Protein AF-A0A7S3GR43-F1 (afdb_monomer)

Organism: NCBI:txid89044

Foldseek 3Di:
DDDDDDPDDDPPPPPPDPPPQLVLLLLLLLLLLVLLLVQLVPDPPPDALLVSSQCCLCCVLPRRLDLVSQVLSQCLDVVRHDSNVSSVSSNVQRDNHCPDPLNVLLSVCRNVSHDSLSSSCSRDVVVPSDVHDDDPVNRSVNDDPPPD

Radius of gyration: 20.55 Å; Cα contacts (8 Å, |Δi|>4): 147; chains: 1; bounding box: 46×48×81 Å

Solvent-accessible surface area (backbone atoms only — not comparable to full-atom values): 8800 Å² total; per-residue (Å²): 136,86,86,82,88,79,84,79,74,77,83,72,83,75,74,76,82,67,56,70,63,44,53,52,48,24,55,46,38,50,48,48,27,45,49,55,51,48,52,67,69,69,61,79,85,82,66,54,61,58,57,53,52,40,50,44,33,67,37,27,62,78,73,55,31,26,53,75,64,28,35,65,50,17,72,47,36,86,76,66,50,58,24,69,61,40,19,57,49,38,55,75,67,50,52,82,44,60,85,38,78,85,23,42,62,54,48,50,38,54,52,70,65,53,57,50,68,61,46,24,37,57,68,17,38,77,63,68,41,22,96,68,81,75,54,79,87,70,32,49,83,68,57,73,80,79,86,123

pLDDT: mean 82.35, std 17.32, range [34.88, 95.81]

Sequence (148 aa):
MAVAALVCLQPGAVAKEKKPKKEYLCATCQSVAHLLVKLRKSDKSGNTTSEIVKDLISSKETKLCNEDEMKFYADRLEPKLDAAKMVIKCKDIVPDNPNYKSASDILNAMVAKKPRSEVAKILCVDSGRCDRLWTKEEEPWQKKIELR

Structure (mmCIF, N/CA/C/O backbone):
data_AF-A0A7S3GR43-F1
#
_entry.id   AF-A0A7S3GR43-F1
#
loop_
_atom_site.group_PDB
_atom_site.id
_atom_site.type_symbol
_atom_site.label_atom_id
_atom_site.label_alt_id
_atom_site.label_comp_id
_atom_site.label_asym_id
_atom_site.label_entity_id
_atom_site.label_seq_id
_atom_site.pdbx_PDB_ins_code
_atom_site.Cartn_x
_atom_site.Cartn_y
_atom_site.Cartn_z
_atom_site.occupancy
_atom_site.B_iso_or_equiv
_atom_site.auth_seq_id
_atom_site.auth_comp_id
_atom_site.auth_asym_id
_atom_site.auth_atom_id
_atom_site.pdbx_PDB_model_num
ATOM 1 N N . MET A 1 1 ? 7.404 -34.572 -62.367 1.00 34.88 1 MET A N 1
ATOM 2 C CA . MET A 1 1 ? 8.361 -34.356 -61.263 1.00 34.88 1 MET A CA 1
ATOM 3 C C . MET A 1 1 ? 8.144 -32.964 -60.692 1.00 34.88 1 MET A C 1
ATOM 5 O O . MET A 1 1 ? 7.960 -32.044 -61.469 1.00 34.88 1 MET A O 1
ATOM 9 N N . ALA A 1 2 ? 8.158 -32.894 -59.358 1.00 36.88 2 ALA A N 1
ATOM 10 C CA . ALA A 1 2 ? 8.312 -31.735 -58.471 1.00 36.88 2 ALA A CA 1
ATOM 11 C C . ALA A 1 2 ? 7.261 -30.599 -58.481 1.00 36.88 2 ALA A C 1
ATOM 13 O O . ALA A 1 2 ? 7.229 -29.718 -59.331 1.00 36.88 2 ALA A O 1
ATOM 14 N N . VAL A 1 3 ? 6.465 -30.649 -57.410 1.00 43.03 3 VAL A N 1
ATOM 15 C CA . VAL A 1 3 ? 5.616 -29.635 -56.770 1.00 43.03 3 VAL A CA 1
ATOM 16 C C . VAL A 1 3 ? 6.463 -28.492 -56.194 1.00 43.03 3 VAL A C 1
ATOM 18 O O . VAL A 1 3 ? 7.519 -28.767 -55.631 1.00 43.03 3 VAL A O 1
ATOM 21 N N . ALA A 1 4 ? 5.950 -27.257 -56.196 1.00 42.84 4 ALA A N 1
ATOM 22 C CA . ALA A 1 4 ? 6.220 -26.295 -55.119 1.00 42.84 4 ALA A CA 1
ATOM 23 C C . ALA A 1 4 ? 5.134 -25.207 -55.071 1.00 42.84 4 ALA A C 1
ATOM 25 O O . ALA A 1 4 ? 5.235 -24.158 -55.703 1.00 42.84 4 ALA A O 1
ATOM 26 N N . ALA A 1 5 ? 4.082 -25.474 -54.296 1.00 46.56 5 ALA A N 1
ATOM 27 C CA . ALA A 1 5 ? 3.230 -24.434 -53.740 1.00 46.56 5 ALA A CA 1
ATOM 28 C C . ALA A 1 5 ? 4.020 -23.714 -52.638 1.00 46.56 5 ALA A C 1
ATOM 30 O O . ALA A 1 5 ? 4.420 -24.353 -51.665 1.00 46.56 5 ALA A O 1
ATOM 31 N N . LEU A 1 6 ? 4.234 -22.404 -52.769 1.00 41.25 6 LEU A N 1
ATOM 32 C CA . LEU A 1 6 ? 4.717 -21.579 -51.664 1.00 41.25 6 LEU A CA 1
ATOM 33 C C . LEU A 1 6 ? 3.573 -20.686 -51.182 1.00 41.25 6 LEU A C 1
ATOM 35 O O . LEU A 1 6 ? 3.343 -19.579 -51.662 1.00 41.25 6 LEU A O 1
ATOM 39 N N . VAL A 1 7 ? 2.829 -21.236 -50.226 1.00 48.28 7 VAL A N 1
ATOM 40 C CA . VAL A 1 7 ? 1.974 -20.491 -49.307 1.00 48.28 7 VAL A CA 1
ATOM 41 C C . VAL A 1 7 ? 2.905 -19.648 -48.436 1.00 48.28 7 VAL A C 1
ATOM 43 O O . VAL A 1 7 ? 3.497 -20.160 -47.490 1.00 48.28 7 VAL A O 1
ATOM 46 N N . CYS A 1 8 ? 3.065 -18.363 -48.746 1.00 42.03 8 CYS A N 1
ATOM 47 C CA . CYS A 1 8 ? 3.660 -17.423 -47.801 1.00 42.03 8 CYS A CA 1
ATOM 48 C C . CYS A 1 8 ? 2.543 -16.713 -47.045 1.00 42.03 8 CYS A C 1
ATOM 50 O O . CYS A 1 8 ? 1.882 -15.802 -47.542 1.00 42.03 8 CYS A O 1
ATOM 52 N N . LEU A 1 9 ? 2.347 -17.238 -45.836 1.00 41.00 9 LEU A N 1
ATOM 53 C CA . LEU A 1 9 ? 1.547 -16.718 -44.747 1.00 41.00 9 LEU A CA 1
ATOM 54 C C . LEU A 1 9 ? 1.628 -15.191 -44.640 1.00 41.00 9 LEU A C 1
ATOM 56 O O . LEU A 1 9 ? 2.704 -14.594 -44.655 1.00 41.00 9 LEU A O 1
ATOM 60 N N . GLN A 1 10 ? 0.460 -14.594 -44.424 1.00 43.62 10 GLN A N 1
ATOM 61 C CA . GLN A 1 10 ? 0.315 -13.256 -43.872 1.00 43.62 10 GLN A CA 1
ATOM 62 C C . GLN A 1 10 ? 1.181 -13.131 -42.604 1.00 43.62 10 GLN A C 1
ATOM 64 O O . GLN A 1 10 ? 1.089 -14.001 -41.730 1.00 43.62 10 GLN A O 1
ATOM 69 N N . PRO A 1 11 ? 1.984 -12.066 -42.441 1.00 41.34 11 PRO A N 1
ATOM 70 C CA . PRO A 1 11 ? 2.567 -11.761 -41.150 1.00 41.34 11 PRO A CA 1
ATOM 71 C C . PRO A 1 11 ? 1.416 -11.393 -40.216 1.00 41.34 11 PRO A C 1
ATOM 73 O O . PRO A 1 11 ? 0.833 -10.311 -40.308 1.00 41.34 11 PRO A O 1
ATOM 76 N N . GLY A 1 12 ? 1.063 -12.334 -39.341 1.00 42.28 12 GLY A N 1
ATOM 77 C CA . GLY A 1 12 ? 0.186 -12.080 -38.216 1.00 42.28 12 GLY A CA 1
ATOM 78 C C . GLY A 1 12 ? 0.690 -10.853 -37.469 1.00 42.28 12 GLY A C 1
ATOM 79 O O . GLY A 1 12 ? 1.882 -10.723 -37.182 1.00 42.28 12 GLY A O 1
ATOM 80 N N . ALA A 1 13 ? -0.228 -9.936 -37.182 1.00 41.62 13 ALA A N 1
ATOM 81 C CA . ALA A 1 13 ? 0.014 -8.828 -36.285 1.00 41.62 13 ALA A CA 1
ATOM 82 C C . ALA A 1 13 ? 0.497 -9.390 -34.940 1.00 41.62 13 ALA A C 1
ATOM 84 O O . ALA A 1 13 ? -0.297 -9.846 -34.119 1.00 41.62 13 ALA A O 1
ATOM 85 N N . VAL A 1 14 ? 1.812 -9.373 -34.718 1.00 44.50 14 VAL A N 1
ATOM 86 C CA . VAL A 1 14 ? 2.395 -9.591 -33.398 1.00 44.50 14 VAL A CA 1
ATOM 87 C C . VAL A 1 14 ? 1.901 -8.433 -32.545 1.00 44.50 14 VAL A C 1
ATOM 89 O O . VAL A 1 14 ? 2.351 -7.293 -32.684 1.00 44.50 14 VAL A O 1
ATOM 92 N N . ALA A 1 15 ? 0.898 -8.712 -31.716 1.00 44.06 15 ALA A N 1
ATOM 93 C CA . ALA A 1 15 ? 0.404 -7.793 -30.711 1.00 44.06 15 ALA A CA 1
ATOM 94 C C . ALA A 1 15 ? 1.597 -7.347 -29.855 1.00 44.06 15 ALA A C 1
ATOM 96 O O . ALA A 1 15 ? 2.118 -8.115 -29.049 1.00 44.06 15 ALA A O 1
ATOM 97 N N . LYS A 1 16 ? 2.058 -6.110 -30.078 1.00 43.97 16 LYS A N 1
ATOM 98 C CA . LYS A 1 16 ? 3.146 -5.484 -29.324 1.00 43.97 16 LYS A CA 1
ATOM 99 C C . LYS A 1 16 ? 2.875 -5.652 -27.830 1.00 43.97 16 LYS A C 1
ATOM 101 O O . LYS A 1 16 ? 1.827 -5.233 -27.333 1.00 43.97 16 LYS A O 1
ATOM 106 N N . GLU A 1 17 ? 3.819 -6.281 -27.138 1.00 46.31 17 GLU A N 1
ATOM 107 C CA . GLU A 1 17 ? 3.766 -6.571 -25.711 1.00 46.31 17 GLU A CA 1
ATOM 108 C C . GLU A 1 17 ? 3.432 -5.309 -24.897 1.00 46.31 17 GLU A C 1
ATOM 110 O O . GLU A 1 17 ? 4.254 -4.417 -24.705 1.00 46.31 17 GLU A O 1
ATOM 115 N N . LYS A 1 18 ? 2.207 -5.246 -24.362 1.00 49.66 18 LYS A N 1
ATOM 116 C CA . LYS A 1 18 ? 1.780 -4.244 -23.365 1.00 49.66 18 LYS A CA 1
ATOM 117 C C . LYS A 1 18 ? 2.308 -4.547 -21.946 1.00 49.66 18 LYS A C 1
ATOM 119 O O . LYS A 1 18 ? 1.920 -3.862 -20.998 1.00 49.66 18 LYS A O 1
ATOM 124 N N . LYS A 1 19 ? 3.176 -5.556 -21.786 1.00 51.94 19 LYS A N 1
ATOM 125 C CA . LYS A 1 19 ? 3.622 -6.116 -20.496 1.00 51.94 19 LYS A CA 1
ATOM 126 C C . LYS A 1 19 ? 4.207 -5.109 -19.489 1.00 51.94 19 LYS A C 1
ATOM 128 O O . LYS A 1 19 ? 3.730 -5.118 -18.354 1.00 51.94 19 LYS A O 1
ATOM 133 N N . PRO A 1 20 ? 5.111 -4.172 -19.848 1.00 61.16 20 PRO A N 1
ATOM 134 C CA . PRO A 1 20 ? 5.812 -3.383 -18.829 1.00 61.16 20 PRO A CA 1
ATOM 135 C C . PRO A 1 20 ? 4.887 -2.442 -18.042 1.00 61.16 20 PRO A C 1
ATOM 137 O O . PRO A 1 20 ? 5.093 -2.210 -16.854 1.00 61.16 20 PRO A O 1
ATOM 140 N N . LYS A 1 21 ? 3.817 -1.923 -18.665 1.00 69.50 21 LYS A N 1
ATOM 141 C CA . LYS A 1 21 ? 2.866 -1.031 -17.976 1.00 69.50 21 LYS A CA 1
ATOM 142 C C . LYS A 1 21 ? 1.987 -1.774 -16.969 1.00 69.50 21 LYS A C 1
ATOM 144 O O . LYS A 1 21 ? 1.655 -1.208 -15.929 1.00 69.50 21 LYS A O 1
ATOM 149 N N . LYS A 1 22 ? 1.599 -3.016 -17.277 1.00 77.00 22 LYS A N 1
ATOM 150 C CA . LYS A 1 22 ? 0.748 -3.826 -16.395 1.00 77.00 22 LYS A CA 1
ATOM 151 C C . LYS A 1 22 ? 1.543 -4.348 -15.199 1.00 77.00 22 LYS A C 1
ATOM 153 O O . LYS A 1 22 ? 1.056 -4.267 -14.078 1.00 77.00 22 LYS A O 1
ATOM 158 N N . GLU A 1 23 ? 2.786 -4.776 -15.416 1.00 82.12 23 GLU A N 1
ATOM 159 C CA . GLU A 1 23 ? 3.697 -5.183 -14.337 1.00 82.12 23 GLU A CA 1
ATOM 160 C C . GLU A 1 23 ? 4.009 -4.024 -13.386 1.00 82.12 23 GLU A C 1
ATOM 162 O O . GLU A 1 23 ? 3.883 -4.176 -12.173 1.00 82.12 23 GLU A O 1
ATOM 167 N N . TYR A 1 24 ? 4.298 -2.836 -13.927 1.00 87.50 24 TYR A N 1
ATOM 168 C CA . TYR A 1 24 ? 4.491 -1.617 -13.140 1.00 87.50 24 TYR A CA 1
ATOM 169 C C . TYR A 1 24 ? 3.278 -1.287 -12.256 1.00 87.50 24 TYR A C 1
ATOM 171 O O . TYR A 1 24 ? 3.404 -1.008 -11.058 1.00 87.50 24 TYR A O 1
ATOM 179 N N . LEU A 1 25 ? 2.081 -1.310 -12.853 1.00 91.44 25 LEU A N 1
ATOM 180 C CA . LEU A 1 25 ? 0.837 -1.018 -12.147 1.00 91.44 25 LEU A CA 1
ATOM 181 C C . LEU A 1 25 ? 0.573 -2.059 -11.057 1.00 91.44 25 LEU A C 1
ATOM 183 O O . LEU A 1 25 ? 0.182 -1.700 -9.947 1.00 91.44 25 LEU A O 1
ATOM 187 N N . CYS A 1 26 ? 0.837 -3.330 -11.356 1.00 93.44 26 CYS A N 1
ATOM 188 C CA . CYS A 1 26 ? 0.683 -4.412 -10.404 1.00 93.44 26 CYS A CA 1
ATOM 189 C C . CYS A 1 26 ? 1.648 -4.273 -9.218 1.00 93.44 26 CYS A C 1
ATOM 191 O O . CYS A 1 26 ? 1.219 -4.338 -8.065 1.00 93.44 26 CYS A O 1
ATOM 193 N N . ALA A 1 27 ? 2.928 -4.001 -9.483 1.00 93.81 27 ALA A N 1
ATOM 194 C CA . ALA A 1 27 ? 3.938 -3.807 -8.447 1.00 93.81 27 ALA A CA 1
ATOM 195 C C . ALA A 1 27 ? 3.605 -2.615 -7.537 1.00 93.81 27 ALA A C 1
ATOM 197 O O . ALA A 1 27 ? 3.697 -2.716 -6.309 1.00 93.81 27 ALA A O 1
ATOM 198 N N . THR A 1 28 ? 3.132 -1.510 -8.123 1.00 95.00 28 THR A N 1
ATOM 199 C CA . THR A 1 28 ? 2.672 -0.352 -7.347 1.00 95.00 28 THR A CA 1
ATOM 200 C C . THR A 1 28 ? 1.451 -0.714 -6.505 1.00 95.00 28 THR A C 1
ATOM 202 O O . THR A 1 28 ? 1.421 -0.432 -5.312 1.00 95.00 28 THR A O 1
ATOM 205 N N . CYS A 1 29 ? 0.469 -1.407 -7.082 1.00 95.25 29 CYS A N 1
ATOM 206 C CA . CYS A 1 29 ? -0.742 -1.797 -6.368 1.00 95.25 29 CYS A CA 1
ATOM 207 C C . CYS A 1 29 ? -0.467 -2.695 -5.160 1.00 95.25 29 CYS A C 1
ATOM 209 O O . CYS A 1 29 ? -0.964 -2.434 -4.063 1.00 95.25 29 CYS A O 1
ATOM 211 N N . GLN A 1 30 ? 0.357 -3.728 -5.331 1.00 95.81 30 GLN A N 1
ATOM 212 C CA . GLN A 1 30 ? 0.690 -4.636 -4.236 1.00 95.81 30 GLN A CA 1
ATOM 213 C C . GLN A 1 30 ? 1.502 -3.940 -3.134 1.00 95.81 30 GLN A C 1
ATOM 215 O O . GLN A 1 30 ? 1.306 -4.228 -1.950 1.00 95.81 30 GLN A O 1
ATOM 220 N N . SER A 1 31 ? 2.347 -2.973 -3.507 1.00 95.56 31 SER A N 1
ATOM 221 C CA . SER A 1 31 ? 3.056 -2.094 -2.567 1.00 95.56 31 SER A CA 1
ATOM 222 C C . SER A 1 31 ? 2.096 -1.212 -1.766 1.00 95.56 31 SER A C 1
ATOM 224 O O . SER A 1 31 ? 2.188 -1.152 -0.541 1.00 95.56 31 SER A O 1
ATOM 226 N N . VAL A 1 32 ? 1.106 -0.604 -2.426 1.00 95.31 32 VAL A N 1
ATOM 227 C CA . VAL A 1 32 ? 0.063 0.203 -1.771 1.00 95.31 32 VAL A CA 1
ATOM 228 C C . VAL A 1 32 ? -0.780 -0.644 -0.816 1.00 95.31 32 VAL A C 1
ATOM 230 O O . VAL A 1 32 ? -1.043 -0.222 0.309 1.00 95.31 32 VAL A O 1
ATOM 233 N N . ALA A 1 33 ? -1.157 -1.864 -1.207 1.00 95.06 33 ALA A N 1
ATOM 234 C CA . ALA A 1 33 ? -1.885 -2.776 -0.324 1.00 95.06 33 ALA A CA 1
ATOM 235 C C . ALA A 1 33 ? -1.078 -3.126 0.939 1.00 95.06 33 ALA A C 1
ATOM 237 O O . ALA A 1 33 ? -1.635 -3.207 2.037 1.00 95.06 33 ALA A O 1
ATOM 238 N N . HIS A 1 34 ? 0.240 -3.307 0.807 1.00 95.56 34 HIS A N 1
ATOM 239 C CA . HIS A 1 34 ? 1.124 -3.476 1.957 1.00 95.56 34 HIS A CA 1
ATOM 240 C C . HIS A 1 34 ? 1.188 -2.226 2.831 1.00 95.56 34 HIS A C 1
ATOM 242 O O . HIS A 1 34 ? 1.020 -2.338 4.047 1.00 95.56 34 HIS A O 1
ATOM 248 N N . LEU A 1 35 ? 1.365 -1.052 2.228 1.00 95.00 35 LEU A N 1
ATOM 249 C CA . LEU A 1 35 ? 1.425 0.211 2.951 1.00 95.00 35 LEU A CA 1
ATOM 250 C C . LEU A 1 35 ? 0.150 0.477 3.758 1.00 95.00 35 LEU A C 1
ATOM 252 O O . LEU A 1 35 ? 0.237 0.763 4.949 1.00 95.00 35 LEU A O 1
ATOM 256 N N . LEU A 1 36 ? -1.023 0.297 3.149 1.00 93.06 36 LEU A N 1
ATOM 257 C CA . LEU A 1 36 ? -2.321 0.437 3.813 1.00 93.06 36 LEU A CA 1
ATOM 258 C C . LEU A 1 36 ? -2.400 -0.420 5.082 1.00 93.06 36 LEU A C 1
ATOM 260 O O . LEU A 1 36 ? -2.740 0.065 6.163 1.00 93.06 36 LEU A O 1
ATOM 264 N N . VAL A 1 37 ? -2.045 -1.702 4.968 1.00 93.56 37 VAL A N 1
ATOM 265 C CA . VAL A 1 37 ? -2.066 -2.644 6.095 1.00 93.56 37 VAL A CA 1
ATOM 266 C C . VAL A 1 37 ? -1.028 -2.285 7.155 1.00 93.56 37 VAL A C 1
ATOM 268 O O . VAL A 1 37 ? -1.317 -2.431 8.345 1.00 93.56 37 VAL A O 1
ATOM 271 N N . LYS A 1 38 ? 0.159 -1.827 6.743 1.00 93.81 38 LYS A N 1
ATOM 272 C CA . LYS A 1 38 ? 1.225 -1.366 7.638 1.00 93.81 38 LYS A CA 1
ATOM 273 C C . LYS A 1 38 ? 0.755 -0.156 8.445 1.00 93.81 38 LYS A C 1
ATOM 275 O O . LYS A 1 38 ? 0.751 -0.239 9.666 1.00 93.81 38 LYS A O 1
ATOM 280 N N . LEU A 1 39 ? 0.275 0.902 7.793 1.00 92.75 39 LEU A N 1
ATOM 281 C CA . LEU A 1 39 ? -0.183 2.125 8.461 1.00 92.75 39 LEU A CA 1
ATOM 282 C C . LEU A 1 39 ? -1.347 1.855 9.418 1.00 92.75 39 LEU A C 1
ATOM 284 O O . LEU A 1 39 ? -1.291 2.274 10.568 1.00 92.75 39 LEU A O 1
ATOM 288 N N . ARG A 1 40 ? -2.332 1.040 9.012 1.00 92.19 40 ARG A N 1
ATOM 289 C CA . ARG A 1 40 ? -3.415 0.598 9.911 1.00 92.19 40 ARG A CA 1
ATOM 290 C C . ARG A 1 40 ? -2.886 -0.090 11.176 1.00 92.19 40 ARG A C 1
ATOM 292 O O . ARG A 1 40 ? -3.46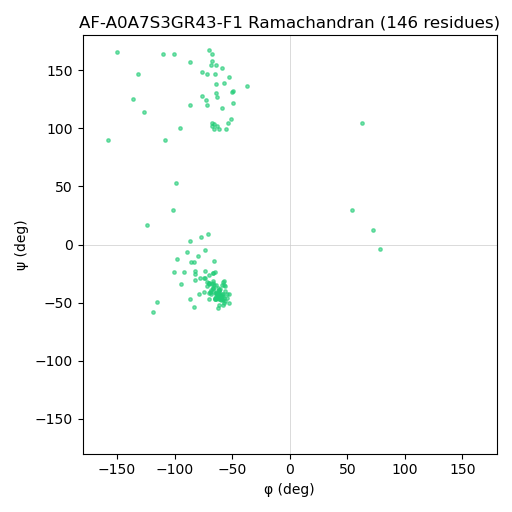2 0.072 12.243 1.00 92.19 40 ARG A O 1
ATOM 299 N N . LYS A 1 41 ? -1.845 -0.922 11.055 1.00 89.62 41 LYS A N 1
ATOM 300 C CA . LYS A 1 41 ? -1.246 -1.645 12.194 1.00 89.62 41 LYS A CA 1
ATOM 301 C C . LYS A 1 41 ? -0.331 -0.764 13.047 1.00 89.62 41 LYS A C 1
ATOM 303 O O . LYS A 1 41 ? -0.139 -1.069 14.218 1.00 89.62 41 LYS A O 1
ATOM 308 N N . SER A 1 42 ? 0.280 0.249 12.444 1.00 88.62 42 SER A N 1
ATOM 309 C CA . SER A 1 42 ? 1.221 1.158 13.100 1.00 88.62 42 SER A CA 1
ATOM 310 C C . SER A 1 42 ? 0.535 2.326 13.802 1.0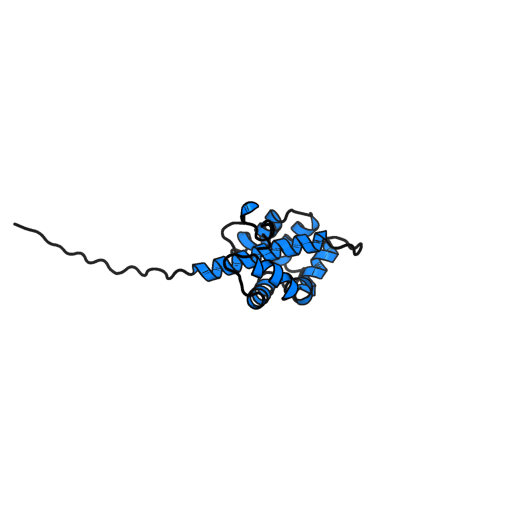0 88.62 42 SER A C 1
ATOM 312 O O . SER A 1 42 ? 1.182 2.978 14.620 1.00 88.62 42 SER A O 1
ATOM 314 N N . ASP A 1 43 ? -0.740 2.582 13.508 1.00 85.25 43 ASP A N 1
ATOM 315 C CA . ASP A 1 43 ? -1.513 3.612 14.188 1.00 85.25 43 ASP A CA 1
ATOM 316 C C . ASP A 1 43 ? -1.697 3.291 15.683 1.00 85.25 43 ASP A C 1
ATOM 318 O O . ASP A 1 43 ? -2.073 2.183 16.071 1.00 85.25 43 ASP A O 1
ATOM 322 N N . LYS A 1 44 ? -1.398 4.287 16.522 1.00 83.94 44 LYS A N 1
ATOM 323 C CA . LYS A 1 44 ? -1.503 4.232 17.989 1.00 83.94 44 LYS A CA 1
ATOM 324 C C . LYS A 1 44 ? -2.386 5.353 18.543 1.00 83.94 44 LYS A C 1
ATOM 326 O O . LYS A 1 44 ? -2.313 5.652 19.729 1.00 83.94 44 LYS A O 1
ATOM 331 N N . SER A 1 45 ? -3.190 5.993 17.693 1.00 79.25 45 SER A N 1
ATOM 332 C CA . SER A 1 45 ? -3.965 7.192 18.036 1.00 79.25 45 SER A CA 1
ATOM 333 C C . SER A 1 45 ? -5.173 6.917 18.941 1.00 79.25 45 SER A C 1
ATOM 335 O O . SER A 1 45 ? -5.846 7.851 19.360 1.00 79.25 45 SER A O 1
ATOM 337 N N . GLY A 1 46 ? -5.458 5.646 19.250 1.00 80.69 46 GLY A N 1
ATOM 338 C CA . GLY A 1 46 ? -6.635 5.237 20.024 1.00 80.69 46 GLY A CA 1
ATOM 339 C C . GLY A 1 46 ? -7.935 5.214 19.212 1.00 80.69 46 GLY A C 1
ATOM 340 O O . GLY A 1 46 ? -8.957 4.765 19.725 1.00 80.69 46 GLY A O 1
ATOM 341 N N . ASN A 1 47 ? -7.888 5.637 17.945 1.00 86.56 47 ASN A N 1
ATOM 342 C CA . ASN A 1 47 ? -9.017 5.631 17.022 1.00 86.56 47 ASN A CA 1
ATOM 343 C C . ASN A 1 47 ? -9.463 4.210 16.649 1.00 86.56 47 ASN A C 1
ATOM 345 O O . ASN A 1 47 ? -8.696 3.240 16.680 1.00 86.56 47 ASN A O 1
ATOM 349 N N . THR A 1 48 ? -10.716 4.084 16.215 1.00 88.94 48 THR A N 1
ATOM 350 C CA . THR A 1 48 ? -11.217 2.825 15.663 1.00 88.94 48 THR A CA 1
ATOM 351 C C . THR A 1 48 ? -10.552 2.516 14.321 1.00 88.94 48 THR A C 1
ATOM 353 O O . THR A 1 48 ? -10.160 3.400 13.558 1.00 88.94 48 THR A O 1
ATOM 356 N N . THR A 1 49 ? -10.481 1.230 13.959 1.00 88.25 49 THR A N 1
ATOM 357 C CA . THR A 1 49 ? -9.923 0.819 12.658 1.00 88.25 49 THR A CA 1
ATOM 358 C C . THR A 1 49 ? -10.661 1.456 11.477 1.00 88.25 49 THR A C 1
ATOM 360 O O . THR A 1 49 ? -10.039 1.757 10.463 1.00 88.25 49 THR A O 1
ATOM 363 N N . SER A 1 50 ? -11.968 1.699 11.604 1.00 88.12 50 SER A N 1
ATOM 364 C CA . SER A 1 50 ? -12.749 2.385 10.570 1.00 88.12 50 SER A CA 1
ATOM 365 C C . SER A 1 50 ? -12.299 3.834 10.391 1.00 88.12 50 SER A C 1
ATOM 367 O O . SER A 1 50 ? -12.105 4.269 9.259 1.00 88.12 50 SER A O 1
ATOM 369 N N . GLU A 1 51 ? -12.120 4.580 11.481 1.00 90.38 51 GLU A N 1
ATOM 370 C CA . GLU A 1 51 ? -11.667 5.976 11.426 1.00 90.38 51 GLU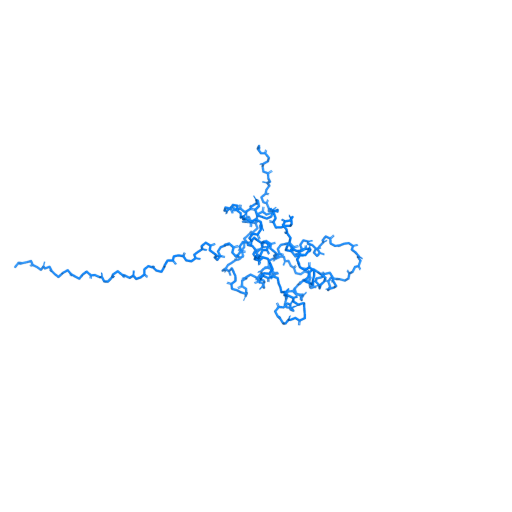 A CA 1
ATOM 371 C C . GLU A 1 51 ? -10.272 6.082 10.821 1.00 90.38 51 GLU A C 1
ATOM 373 O O . GLU A 1 51 ? -10.072 6.885 9.916 1.00 90.38 51 GLU A O 1
ATOM 378 N N . ILE A 1 52 ? -9.353 5.203 11.230 1.00 90.38 52 ILE A N 1
ATOM 379 C CA . ILE A 1 52 ? -7.992 5.150 10.684 1.00 90.38 52 ILE A CA 1
ATOM 380 C C . ILE A 1 52 ? -8.029 4.925 9.169 1.00 90.38 52 ILE A C 1
ATOM 382 O O . ILE A 1 52 ? -7.371 5.628 8.411 1.00 90.38 52 ILE A O 1
ATOM 386 N N . VAL A 1 53 ? -8.816 3.958 8.692 1.00 88.12 53 VAL A N 1
ATOM 387 C CA . VAL A 1 53 ? -8.874 3.642 7.256 1.00 88.12 53 VAL A CA 1
ATOM 388 C C . VAL A 1 53 ? -9.529 4.772 6.462 1.00 88.12 53 VAL A C 1
ATOM 390 O O . VAL A 1 53 ? -9.054 5.098 5.376 1.00 88.12 53 VAL A O 1
ATOM 393 N N . LYS A 1 54 ? -10.587 5.396 6.995 1.00 90.50 54 LYS A N 1
ATOM 394 C CA . LYS A 1 54 ? -11.214 6.567 6.367 1.00 90.50 54 LYS A CA 1
ATOM 395 C C . LYS A 1 54 ? -10.245 7.737 6.290 1.00 90.50 54 LYS A C 1
ATOM 397 O O . LYS A 1 54 ? -10.145 8.349 5.237 1.00 90.50 54 LYS A O 1
ATOM 402 N N . ASP A 1 55 ? -9.521 8.017 7.365 1.00 91.12 55 ASP A N 1
ATOM 403 C CA . ASP A 1 55 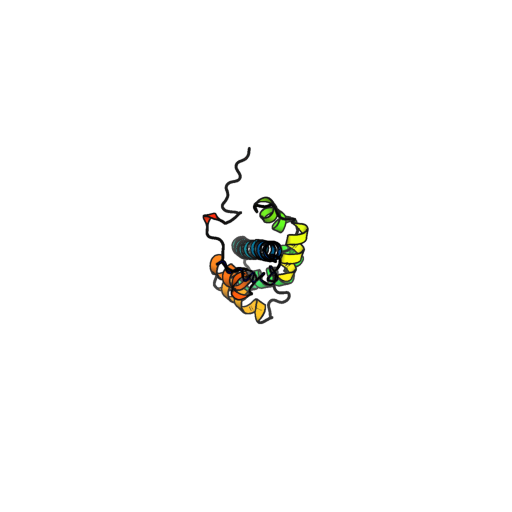? -8.509 9.069 7.411 1.00 91.12 55 ASP A CA 1
ATOM 404 C C . ASP A 1 55 ? -7.367 8.810 6.417 1.00 91.12 55 ASP A C 1
ATOM 406 O O . ASP A 1 55 ? -6.984 9.718 5.681 1.00 91.12 55 ASP A O 1
ATOM 410 N N . LEU A 1 56 ? -6.888 7.567 6.311 1.00 91.44 56 LEU A N 1
ATOM 411 C CA . LEU A 1 56 ? -5.885 7.178 5.317 1.00 91.44 56 LEU A CA 1
ATOM 412 C C . LEU A 1 56 ? -6.371 7.416 3.880 1.00 91.44 56 LEU A C 1
ATOM 414 O O . LEU A 1 56 ? -5.616 7.945 3.071 1.00 91.44 56 LEU A O 1
ATOM 418 N N . ILE A 1 57 ? -7.619 7.056 3.559 1.00 90.06 57 ILE A N 1
ATOM 419 C CA . ILE A 1 57 ? -8.196 7.262 2.220 1.00 90.06 57 ILE A CA 1
ATOM 420 C C . ILE A 1 57 ? -8.441 8.756 1.950 1.00 90.06 57 ILE A C 1
ATOM 422 O O . ILE A 1 57 ? -8.049 9.259 0.900 1.00 90.06 57 ILE A O 1
ATOM 426 N N . SER A 1 58 ? -9.038 9.483 2.896 1.00 90.38 58 SER A N 1
ATOM 427 C CA . SER A 1 58 ? -9.321 10.920 2.761 1.00 90.38 58 SER A CA 1
ATOM 428 C C . SER A 1 58 ? -8.046 11.758 2.658 1.00 90.38 58 SER A C 1
ATOM 430 O O . SER A 1 58 ? -8.002 12.736 1.921 1.00 90.38 58 SER A O 1
ATOM 432 N N . SER A 1 59 ? -6.989 11.349 3.360 1.00 90.94 59 SER A N 1
ATOM 433 C CA . SER A 1 59 ? -5.675 11.994 3.343 1.00 90.94 59 SER A CA 1
ATOM 434 C C . SER 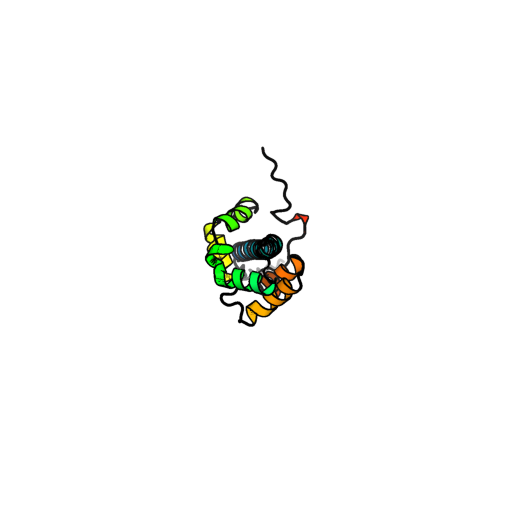A 1 59 ? -4.686 11.237 2.451 1.00 90.94 59 SER A C 1
ATOM 436 O O . SER A 1 59 ? -3.483 11.232 2.726 1.00 90.94 59 SER A O 1
ATOM 438 N N . LYS A 1 60 ? -5.164 10.563 1.390 1.00 90.75 60 LYS A N 1
ATOM 439 C CA . LYS A 1 60 ? -4.319 9.652 0.601 1.00 90.75 60 LYS A CA 1
ATOM 440 C C . LYS A 1 60 ? -3.070 10.316 0.048 1.00 90.75 60 LYS A C 1
ATOM 442 O O . LYS A 1 60 ? -2.033 9.675 -0.002 1.00 90.75 60 LYS A O 1
ATOM 447 N N . GLU A 1 61 ? -3.125 11.585 -0.342 1.00 90.62 61 GLU A N 1
ATOM 448 C CA . GLU A 1 61 ? -1.968 12.254 -0.944 1.00 90.62 61 GLU A CA 1
ATOM 449 C C . GLU A 1 61 ? -0.842 12.513 0.055 1.00 90.62 61 GLU A C 1
ATOM 451 O O . GLU A 1 61 ? 0.327 12.446 -0.307 1.00 90.62 61 GLU A O 1
ATOM 456 N N . THR A 1 62 ? -1.187 12.781 1.313 1.00 91.25 62 THR A N 1
ATOM 457 C CA . THR A 1 62 ? -0.214 13.134 2.348 1.00 91.25 62 THR A CA 1
ATOM 458 C C . THR A 1 62 ? 0.222 11.923 3.161 1.00 91.25 62 THR A C 1
ATOM 460 O O . THR A 1 62 ? 1.385 11.853 3.544 1.00 91.25 62 THR A O 1
ATOM 463 N N . LYS A 1 63 ? -0.663 10.945 3.398 1.00 90.44 63 LYS A N 1
ATOM 464 C CA . LYS A 1 63 ? -0.387 9.785 4.269 1.00 90.44 63 LYS A CA 1
ATOM 465 C C . LYS A 1 63 ? -0.031 8.492 3.536 1.00 90.44 63 LYS A C 1
ATOM 467 O O . LYS A 1 63 ? 0.586 7.624 4.140 1.00 90.44 63 LYS A O 1
ATOM 472 N N . LEU A 1 64 ? -0.443 8.326 2.277 1.00 91.25 64 LEU A N 1
ATOM 473 C CA . LEU A 1 64 ? -0.251 7.076 1.524 1.00 91.25 64 LEU A CA 1
ATOM 474 C C . LEU A 1 64 ? 0.606 7.274 0.277 1.00 91.25 64 LEU A C 1
ATOM 476 O O . LEU A 1 64 ? 1.619 6.613 0.089 1.00 91.25 64 LEU A O 1
ATOM 480 N N . CYS A 1 65 ? 0.162 8.163 -0.599 1.00 94.75 65 CYS A N 1
ATOM 481 C CA . CYS A 1 65 ? 0.690 8.398 -1.930 1.00 94.75 65 CYS A CA 1
ATOM 482 C C . CYS A 1 65 ? 1.623 9.609 -1.929 1.00 94.75 65 CYS A C 1
ATOM 484 O O . CYS A 1 65 ? 1.439 10.531 -2.721 1.00 94.75 65 CYS A O 1
ATOM 486 N N . ASN A 1 66 ? 2.604 9.594 -1.029 1.00 94.56 66 ASN A N 1
ATOM 487 C CA . ASN A 1 66 ? 3.696 10.560 -0.985 1.00 94.56 66 ASN A CA 1
ATOM 488 C C . ASN A 1 66 ? 5.015 9.882 -1.393 1.00 94.56 66 ASN A C 1
ATOM 490 O O . ASN A 1 66 ? 5.107 8.652 -1.468 1.00 94.56 66 ASN A O 1
ATOM 494 N N . GLU A 1 67 ? 6.020 10.693 -1.713 1.00 92.81 67 GLU A N 1
ATOM 495 C CA . GLU A 1 67 ? 7.291 10.179 -2.218 1.00 92.81 67 GLU A CA 1
ATOM 496 C C . GLU A 1 67 ? 8.048 9.376 -1.158 1.00 92.81 67 GLU A C 1
ATOM 498 O O . GLU A 1 67 ? 8.586 8.328 -1.496 1.00 92.81 67 GLU A O 1
ATOM 503 N N . ASP A 1 68 ? 8.016 9.786 0.110 1.00 92.50 68 ASP A N 1
ATOM 504 C CA . ASP A 1 68 ? 8.719 9.103 1.203 1.00 92.50 68 ASP A CA 1
ATOM 505 C C . ASP A 1 68 ? 8.252 7.649 1.365 1.00 92.50 68 ASP A C 1
ATOM 507 O O . ASP A 1 68 ? 9.062 6.717 1.402 1.00 92.50 68 ASP A O 1
ATOM 511 N N . GLU A 1 69 ? 6.935 7.436 1.388 1.00 93.56 69 GLU A N 1
ATOM 512 C CA . GLU A 1 69 ? 6.347 6.104 1.501 1.00 93.56 69 GLU A CA 1
ATOM 513 C C . GLU A 1 69 ? 6.577 5.279 0.232 1.00 93.56 69 GLU A C 1
ATOM 515 O O . GLU A 1 69 ? 6.900 4.092 0.317 1.00 93.56 69 GLU A O 1
ATOM 520 N N . MET A 1 70 ? 6.447 5.882 -0.958 1.00 94.38 70 MET A N 1
ATOM 521 C CA . MET A 1 70 ? 6.648 5.164 -2.222 1.00 94.38 70 MET A CA 1
ATOM 522 C C . MET A 1 70 ? 8.117 4.830 -2.486 1.00 94.38 70 MET A C 1
ATOM 524 O O . MET A 1 70 ? 8.395 3.773 -3.054 1.00 94.38 70 MET A O 1
ATOM 528 N N . LYS A 1 71 ? 9.059 5.667 -2.038 1.00 94.00 71 LYS A N 1
ATOM 529 C CA . LYS A 1 71 ? 10.504 5.482 -2.221 1.00 94.00 71 LYS A CA 1
ATOM 530 C C . LYS A 1 71 ? 10.986 4.171 -1.613 1.00 94.00 71 LYS A C 1
ATOM 532 O O . LYS A 1 71 ? 11.704 3.424 -2.273 1.00 94.00 71 LYS A O 1
ATOM 537 N N . PHE A 1 72 ? 10.508 3.833 -0.412 1.00 91.44 72 PHE A N 1
ATOM 538 C CA . PHE A 1 72 ? 10.820 2.557 0.240 1.00 91.44 72 PHE A CA 1
ATOM 539 C C . PHE A 1 72 ? 10.518 1.348 -0.660 1.00 91.44 72 PHE A C 1
ATOM 541 O O . PHE A 1 72 ? 11.307 0.404 -0.719 1.00 91.44 72 PHE A O 1
ATOM 548 N N . TYR A 1 73 ? 9.380 1.363 -1.359 1.00 92.88 73 TYR A N 1
ATOM 549 C CA . TYR A 1 73 ? 8.997 0.278 -2.263 1.00 92.88 73 TYR A CA 1
ATOM 550 C C . TYR A 1 73 ? 9.735 0.368 -3.597 1.00 92.88 73 TYR A C 1
ATOM 552 O O . TYR A 1 73 ? 10.228 -0.647 -4.083 1.00 92.88 73 TYR A O 1
ATOM 560 N N . ALA A 1 74 ? 9.850 1.572 -4.156 1.00 92.19 74 ALA A N 1
ATOM 561 C CA . ALA A 1 74 ? 10.521 1.843 -5.421 1.00 92.19 74 ALA A CA 1
ATOM 562 C C . ALA A 1 74 ? 11.964 1.310 -5.440 1.00 92.19 74 ALA A C 1
ATOM 564 O O . ALA A 1 74 ? 12.368 0.661 -6.407 1.00 92.19 74 ALA A O 1
ATOM 565 N N . ASP A 1 75 ? 12.698 1.511 -4.341 1.00 92.19 75 ASP A N 1
ATOM 566 C CA . ASP A 1 75 ? 14.096 1.096 -4.195 1.00 92.19 75 ASP A CA 1
ATOM 567 C C . ASP A 1 75 ? 14.283 -0.417 -4.002 1.00 92.19 75 ASP A C 1
ATOM 569 O O . ASP A 1 75 ? 15.368 -0.935 -4.272 1.00 92.19 75 ASP A O 1
ATOM 573 N N . ARG A 1 76 ? 13.249 -1.127 -3.533 1.00 90.44 76 ARG A N 1
ATOM 574 C CA . ARG A 1 76 ? 13.284 -2.573 -3.238 1.00 90.44 76 ARG A CA 1
ATOM 575 C C . ARG A 1 76 ? 12.717 -3.445 -4.357 1.00 90.44 76 ARG A C 1
ATOM 577 O O . ARG A 1 76 ? 12.847 -4.670 -4.309 1.00 90.44 76 ARG A O 1
ATOM 584 N N . LEU A 1 77 ? 12.044 -2.833 -5.326 1.00 88.56 77 LEU A N 1
ATOM 585 C CA . LEU A 1 77 ? 11.555 -3.517 -6.513 1.00 88.56 77 LEU A CA 1
ATOM 586 C C . LEU A 1 77 ? 12.702 -3.781 -7.489 1.00 88.56 77 LEU A C 1
ATOM 588 O O . LEU A 1 77 ? 13.662 -3.019 -7.578 1.00 88.56 77 LEU A O 1
ATOM 592 N N . GLU A 1 78 ? 12.589 -4.881 -8.226 1.00 84.31 78 GLU A N 1
ATOM 593 C CA . GLU A 1 78 ? 13.532 -5.271 -9.270 1.00 84.31 78 GLU A CA 1
ATOM 594 C C . GLU A 1 78 ? 12.743 -5.528 -10.566 1.00 84.31 78 GLU A C 1
ATOM 596 O O . GLU A 1 78 ? 11.934 -6.458 -10.596 1.00 84.31 78 GLU A O 1
ATOM 601 N N . PRO A 1 79 ? 12.930 -4.710 -11.621 1.00 86.19 79 PRO A N 1
ATOM 602 C CA . PRO A 1 79 ? 13.766 -3.506 -11.653 1.00 86.19 79 PRO A CA 1
ATOM 603 C C . PRO A 1 79 ? 13.248 -2.409 -10.708 1.00 86.19 79 PRO A C 1
ATOM 605 O O . PRO A 1 79 ? 12.050 -2.339 -10.422 1.00 86.19 79 PRO A O 1
ATOM 608 N N . LYS A 1 80 ? 14.157 -1.533 -10.254 1.00 89.44 80 LYS A N 1
ATOM 609 C CA . LYS A 1 80 ? 13.783 -0.365 -9.446 1.00 89.44 80 LYS A CA 1
ATOM 610 C C . LYS A 1 80 ? 12.782 0.491 -10.206 1.00 89.44 80 LYS A C 1
ATOM 612 O O . LYS A 1 80 ? 12.925 0.707 -11.412 1.00 89.44 80 LYS A O 1
ATOM 617 N N . LEU A 1 81 ? 11.779 0.979 -9.489 1.00 90.94 81 LEU A N 1
ATOM 618 C CA . LEU A 1 81 ? 10.769 1.866 -10.051 1.00 90.94 81 LEU A CA 1
ATOM 619 C C . LEU A 1 81 ? 11.063 3.320 -9.689 1.00 90.94 81 LEU A C 1
ATOM 621 O O . LEU A 1 81 ? 11.851 3.620 -8.798 1.00 90.94 81 LEU A O 1
ATOM 625 N N . ASP A 1 82 ? 10.421 4.232 -10.406 1.00 92.62 82 ASP A N 1
ATOM 626 C CA . ASP A 1 82 ? 10.496 5.660 -10.126 1.00 92.62 82 ASP A CA 1
ATOM 627 C C . ASP A 1 82 ? 9.440 6.039 -9.077 1.00 92.62 82 ASP A C 1
ATOM 629 O O . ASP A 1 82 ? 8.240 5.843 -9.296 1.00 92.62 82 ASP A O 1
ATOM 633 N N . ALA A 1 83 ? 9.880 6.568 -7.932 1.00 93.50 83 ALA A N 1
ATOM 634 C CA . ALA A 1 83 ? 9.000 6.873 -6.803 1.00 93.50 83 ALA A CA 1
ATOM 635 C C . ALA A 1 83 ? 7.925 7.913 -7.165 1.00 93.50 83 ALA A C 1
ATOM 637 O O . ALA A 1 83 ? 6.761 7.736 -6.806 1.00 93.50 83 ALA A O 1
ATOM 638 N N . ALA A 1 84 ? 8.268 8.942 -7.947 1.00 94.06 84 ALA A N 1
ATOM 639 C CA . ALA A 1 84 ? 7.319 9.968 -8.378 1.00 94.06 84 ALA A CA 1
ATOM 640 C C . ALA A 1 84 ? 6.213 9.385 -9.279 1.00 94.06 84 ALA A C 1
ATOM 642 O O . ALA A 1 84 ? 5.025 9.662 -9.095 1.00 94.06 84 ALA A O 1
ATOM 643 N N . LYS A 1 85 ? 6.559 8.491 -10.211 1.00 93.06 85 LYS A N 1
ATOM 644 C CA . LYS A 1 85 ? 5.563 7.747 -10.997 1.00 93.06 85 LYS A CA 1
ATOM 645 C C . LYS A 1 85 ? 4.740 6.805 -10.121 1.00 93.06 85 LYS A C 1
ATOM 647 O O . LYS A 1 85 ? 3.556 6.602 -10.402 1.00 93.06 85 LYS A O 1
ATOM 652 N N . MET A 1 86 ? 5.329 6.200 -9.086 1.00 94.44 86 MET A N 1
ATOM 653 C CA . MET A 1 86 ? 4.595 5.341 -8.149 1.00 94.44 86 MET A CA 1
ATOM 654 C C . MET A 1 86 ? 3.590 6.153 -7.338 1.00 94.44 86 MET A C 1
ATOM 656 O O . MET A 1 86 ? 2.473 5.685 -7.158 1.00 94.44 86 MET A O 1
ATOM 660 N N . VAL A 1 87 ? 3.925 7.383 -6.940 1.00 95.06 87 VAL A N 1
ATOM 661 C CA . VAL A 1 87 ? 2.994 8.324 -6.299 1.00 95.06 87 VAL A CA 1
ATOM 662 C C . VAL A 1 87 ? 1.780 8.583 -7.185 1.00 95.06 87 VAL A C 1
ATOM 664 O O . VAL A 1 87 ? 0.647 8.409 -6.735 1.00 95.06 87 VAL A O 1
ATOM 667 N N . ILE A 1 88 ? 1.998 8.921 -8.461 1.00 93.69 88 ILE A N 1
ATOM 668 C CA . ILE A 1 88 ? 0.902 9.162 -9.413 1.00 93.69 88 ILE A CA 1
ATOM 669 C C . ILE A 1 88 ? 0.001 7.922 -9.505 1.00 93.69 88 ILE A C 1
ATOM 671 O O . ILE A 1 88 ? -1.218 8.023 -9.395 1.00 93.69 88 ILE A O 1
ATOM 675 N N . LYS A 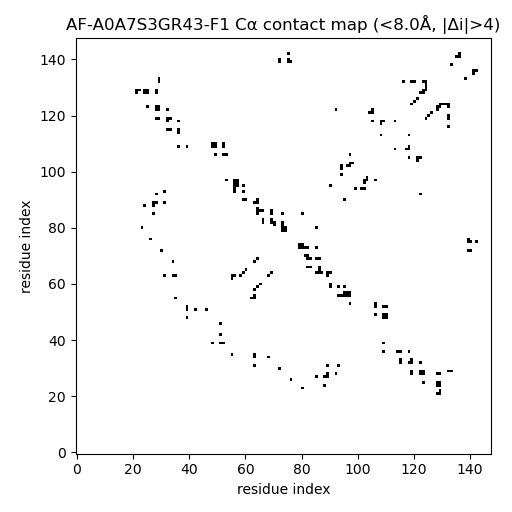1 89 ? 0.590 6.727 -9.629 1.00 93.56 89 LYS A N 1
ATOM 676 C CA . LYS A 1 89 ? -0.187 5.482 -9.698 1.00 93.56 89 LYS A CA 1
ATOM 677 C C . LYS A 1 89 ? -0.849 5.094 -8.389 1.00 93.56 89 LYS A C 1
ATOM 679 O O . LYS A 1 89 ? -1.957 4.573 -8.427 1.00 93.56 89 LYS A O 1
ATOM 684 N N . CYS A 1 90 ? -0.241 5.385 -7.249 1.00 94.12 90 CYS A N 1
ATOM 685 C CA . CYS A 1 90 ? -0.869 5.204 -5.951 1.00 94.12 90 CYS A CA 1
ATOM 686 C C . CYS A 1 90 ? -2.173 6.003 -5.873 1.00 94.12 90 CYS A C 1
ATOM 688 O O . CYS A 1 90 ? -3.195 5.445 -5.479 1.00 94.12 90 CYS A O 1
ATOM 690 N N . LYS A 1 91 ? -2.173 7.263 -6.332 1.00 92.44 91 LYS A N 1
ATOM 691 C CA . LYS A 1 91 ? -3.382 8.097 -6.361 1.00 92.44 91 LYS A CA 1
ATOM 692 C C . LYS A 1 91 ? -4.477 7.511 -7.259 1.00 92.44 91 LYS A C 1
ATOM 694 O O . LYS A 1 91 ? -5.634 7.560 -6.855 1.00 92.44 91 LYS A O 1
ATOM 699 N N . ASP A 1 92 ? -4.111 6.911 -8.397 1.00 90.81 92 ASP A N 1
ATOM 700 C CA . ASP A 1 92 ? -5.038 6.206 -9.307 1.00 90.81 92 ASP A CA 1
ATOM 701 C C . ASP A 1 92 ? -5.577 4.879 -8.716 1.00 90.81 92 ASP A C 1
ATOM 703 O O . ASP A 1 92 ? -6.626 4.368 -9.119 1.00 90.81 92 ASP A O 1
ATOM 707 N N . ILE A 1 93 ? -4.819 4.251 -7.812 1.00 91.69 93 ILE A N 1
ATOM 708 C CA . ILE A 1 93 ? -5.146 2.952 -7.208 1.00 91.69 93 ILE A CA 1
ATOM 709 C C . ILE A 1 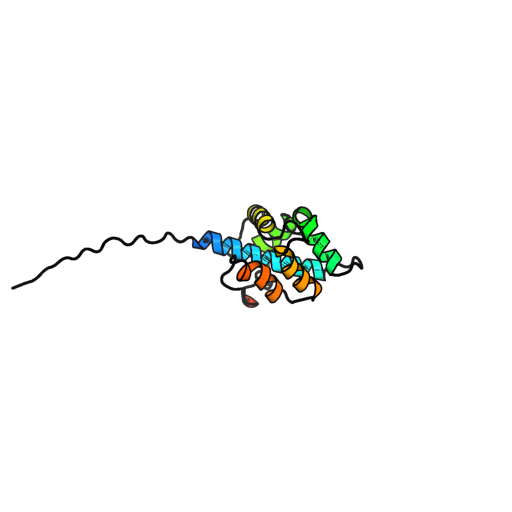93 ? -6.040 3.126 -5.978 1.00 91.69 93 ILE A C 1
ATOM 711 O O . ILE A 1 93 ? -7.018 2.392 -5.823 1.00 91.69 93 ILE A O 1
ATOM 715 N N . VAL A 1 94 ? -5.687 4.062 -5.093 1.00 90.25 94 VAL A N 1
ATOM 716 C CA . VAL A 1 94 ? -6.412 4.319 -3.846 1.00 90.25 94 VAL A CA 1
ATOM 717 C C . VAL A 1 94 ? -7.697 5.093 -4.160 1.00 90.25 94 VAL A C 1
ATOM 719 O O . VAL A 1 94 ? -7.618 6.147 -4.798 1.00 90.25 94 VAL A O 1
ATOM 722 N N . PRO A 1 95 ? -8.872 4.628 -3.696 1.00 86.69 95 PRO A N 1
ATOM 723 C CA . PRO A 1 95 ? -10.132 5.332 -3.919 1.00 86.69 95 PRO A CA 1
ATOM 724 C C . PRO A 1 95 ? -10.073 6.803 -3.485 1.00 86.69 95 PRO A C 1
ATOM 726 O O . PRO A 1 95 ? -9.437 7.128 -2.488 1.00 86.69 95 PRO A O 1
ATOM 729 N N . ASP A 1 96 ? -10.747 7.694 -4.212 1.00 82.75 96 ASP A N 1
ATOM 730 C CA . ASP A 1 96 ? -10.806 9.125 -3.862 1.00 82.75 96 ASP A CA 1
ATOM 731 C C . ASP A 1 96 ? -11.702 9.412 -2.655 1.00 82.75 96 ASP A C 1
ATOM 733 O O . ASP A 1 96 ? -11.490 10.384 -1.937 1.00 82.75 96 ASP A O 1
ATOM 737 N N . ASN A 1 97 ? -12.726 8.582 -2.444 1.00 79.50 97 ASN A N 1
ATOM 738 C CA . ASN A 1 97 ? -13.720 8.795 -1.403 1.00 79.50 97 ASN A CA 1
ATOM 739 C C . ASN A 1 97 ? -14.017 7.476 -0.677 1.00 79.50 97 ASN A C 1
ATOM 741 O O . ASN A 1 97 ? -14.416 6.503 -1.327 1.00 79.50 97 ASN A O 1
ATOM 745 N N . PRO A 1 98 ? -13.886 7.428 0.661 1.00 80.38 98 PRO A N 1
ATOM 746 C CA . PRO A 1 98 ? -14.161 6.221 1.438 1.00 80.38 98 PRO A CA 1
ATOM 747 C C . PRO A 1 98 ? -15.637 5.791 1.413 1.00 80.38 98 PRO A C 1
ATOM 749 O O . PRO A 1 98 ? -15.943 4.667 1.801 1.00 80.38 98 PRO A O 1
ATOM 752 N N . ASN A 1 99 ? -16.549 6.658 0.965 1.00 80.81 99 ASN A N 1
ATOM 753 C CA . ASN A 1 99 ? -17.980 6.363 0.870 1.00 80.81 99 ASN A CA 1
ATOM 754 C C . ASN A 1 99 ? -18.385 5.746 -0.477 1.00 80.81 99 ASN A C 1
ATOM 756 O O . ASN A 1 99 ? -19.539 5.359 -0.653 1.00 80.81 99 ASN A O 1
ATOM 760 N N . TYR A 1 100 ? -17.472 5.658 -1.449 1.00 80.44 100 TYR A N 1
ATOM 761 C CA . TYR A 1 100 ? -17.770 4.986 -2.709 1.00 80.44 100 TYR A CA 1
ATOM 762 C C . TYR A 1 100 ? -17.845 3.474 -2.518 1.00 80.44 100 TYR A C 1
ATOM 764 O O . TYR A 1 100 ? -17.090 2.886 -1.747 1.00 80.44 100 TYR A O 1
ATOM 772 N N . LYS A 1 101 ? -18.712 2.819 -3.298 1.00 74.81 101 LYS A N 1
ATOM 773 C CA . LYS A 1 101 ? -18.816 1.352 -3.317 1.00 74.81 101 LYS A CA 1
ATOM 774 C C . LYS A 1 101 ? -17.481 0.681 -3.673 1.00 74.81 101 LYS A C 1
ATOM 776 O O . LYS A 1 101 ? -17.166 -0.383 -3.167 1.00 74.81 101 LYS A O 1
ATOM 781 N N . SER A 1 102 ? -16.653 1.328 -4.493 1.00 70.00 102 SER A N 1
ATOM 782 C CA . SER A 1 102 ? -15.295 0.856 -4.793 1.00 70.00 102 SER A CA 1
ATOM 783 C C . SER A 1 102 ? -14.351 0.892 -3.582 1.00 70.00 102 SER A C 1
ATOM 785 O O . SER A 1 102 ? -13.383 0.138 -3.539 1.00 70.00 102 SER A O 1
ATOM 787 N N . ALA A 1 103 ? -14.623 1.745 -2.591 1.00 81.38 103 ALA A N 1
ATOM 788 C CA . ALA A 1 103 ? -13.865 1.836 -1.349 1.00 81.38 103 ALA A CA 1
ATOM 789 C C . ALA A 1 103 ? -14.436 0.946 -0.236 1.00 81.38 103 ALA A C 1
ATOM 791 O O . ALA A 1 103 ? -13.687 0.570 0.666 1.00 81.38 103 ALA A O 1
ATOM 792 N N . SER A 1 104 ? -15.726 0.584 -0.293 1.00 86.06 104 SER A N 1
ATOM 793 C CA . SER A 1 104 ? -16.385 -0.174 0.777 1.00 86.06 104 SER A CA 1
ATOM 794 C C . SER A 1 104 ? -15.758 -1.544 0.998 1.00 86.06 104 SER A C 1
ATOM 796 O O . SER A 1 104 ? -15.573 -1.938 2.143 1.00 86.06 104 SER A O 1
ATOM 798 N N . ASP A 1 105 ? -15.367 -2.250 -0.063 1.00 88.81 105 ASP A N 1
ATOM 799 C CA . ASP A 1 105 ? -14.789 -3.594 0.068 1.00 88.81 105 ASP A CA 1
ATOM 800 C C . ASP A 1 105 ? -13.406 -3.551 0.729 1.00 88.81 105 ASP A C 1
ATOM 802 O O . ASP A 1 105 ? -13.109 -4.342 1.628 1.00 88.81 105 ASP A O 1
ATOM 806 N N . ILE A 1 106 ? -12.586 -2.563 0.358 1.00 88.38 106 ILE A N 1
ATOM 807 C CA . ILE A 1 106 ? -11.284 -2.316 0.990 1.00 88.38 106 ILE A CA 1
ATOM 808 C C . ILE A 1 106 ? -11.490 -1.907 2.447 1.00 88.38 106 ILE A C 1
ATOM 810 O O . ILE A 1 106 ? -10.821 -2.434 3.332 1.00 88.38 106 ILE A O 1
ATOM 814 N N . LEU A 1 107 ? -12.427 -0.994 2.711 1.00 89.25 107 LEU A N 1
ATOM 815 C CA . LEU A 1 107 ? -12.723 -0.520 4.057 1.00 89.25 107 LEU A CA 1
ATOM 816 C C . LEU A 1 107 ? -13.197 -1.667 4.953 1.00 89.25 107 LEU A C 1
ATOM 818 O O . LEU A 1 107 ? -12.655 -1.848 6.040 1.00 89.25 107 LEU A O 1
ATOM 822 N N . ASN A 1 108 ? -14.114 -2.501 4.469 1.00 91.00 108 ASN A N 1
ATOM 823 C CA . ASN A 1 108 ? -14.613 -3.675 5.178 1.00 91.00 108 ASN A CA 1
ATOM 824 C C . ASN A 1 108 ? -13.492 -4.679 5.464 1.00 91.00 108 ASN A C 1
ATOM 826 O O . ASN A 1 108 ? -13.343 -5.119 6.603 1.00 91.00 108 ASN A O 1
ATOM 830 N N . ALA A 1 109 ? -12.654 -4.999 4.473 1.00 91.94 109 ALA A N 1
ATOM 831 C CA . ALA A 1 109 ? -11.507 -5.883 4.673 1.00 91.94 109 ALA A CA 1
ATOM 832 C C . ALA A 1 109 ? -10.512 -5.305 5.694 1.00 91.94 109 ALA A C 1
ATOM 834 O O . ALA A 1 109 ? -9.978 -6.016 6.552 1.00 91.94 109 ALA A O 1
ATOM 835 N N . MET A 1 110 ? -10.281 -3.994 5.644 1.00 90.50 110 MET A N 1
ATOM 836 C CA . MET A 1 110 ? -9.366 -3.320 6.551 1.00 90.50 110 MET A CA 1
ATOM 837 C C . MET A 1 110 ? -9.907 -3.258 7.985 1.00 90.50 110 MET A C 1
ATOM 839 O O . MET A 1 110 ? -9.138 -3.537 8.909 1.00 90.50 110 MET A O 1
ATOM 843 N N . VAL A 1 111 ? -11.202 -2.979 8.167 1.00 90.00 111 VAL A N 1
ATOM 844 C CA . VAL A 1 111 ? -11.921 -2.988 9.456 1.00 90.00 111 VAL A CA 1
ATOM 845 C C . VAL A 1 111 ? -11.981 -4.391 10.051 1.00 90.00 111 VAL A C 1
ATOM 847 O O . VAL A 1 111 ? -11.686 -4.565 11.231 1.00 90.00 111 VAL A O 1
ATOM 850 N N . ALA A 1 112 ? -12.234 -5.409 9.227 1.00 91.56 112 ALA A N 1
ATOM 851 C CA . ALA A 1 112 ? -12.185 -6.818 9.618 1.00 91.56 112 ALA A CA 1
ATOM 852 C C . ALA A 1 112 ? -10.754 -7.338 9.869 1.00 91.56 112 ALA A C 1
ATOM 854 O O . ALA A 1 112 ? -10.542 -8.539 10.027 1.00 91.56 112 ALA A O 1
ATOM 855 N N . LYS A 1 113 ? -9.752 -6.444 9.892 1.00 91.00 113 LYS A N 1
ATOM 856 C CA . LYS A 1 113 ? -8.338 -6.738 10.168 1.00 91.00 113 LYS A CA 1
ATOM 857 C C . LYS A 1 113 ? -7.754 -7.828 9.268 1.00 91.00 113 LYS A C 1
ATOM 859 O O . LYS A 1 113 ? -6.808 -8.515 9.656 1.00 91.00 113 LYS A O 1
ATOM 864 N N . LYS A 1 114 ? -8.266 -7.944 8.040 1.00 92.94 114 LYS A N 1
ATOM 865 C CA . LYS A 1 114 ? -7.815 -8.949 7.079 1.00 92.94 114 LYS A CA 1
ATOM 866 C C . LYS A 1 114 ? -6.313 -8.824 6.779 1.00 92.94 114 LYS A C 1
ATOM 868 O O . LYS A 1 114 ? -5.737 -7.728 6.919 1.00 92.94 114 LYS A O 1
ATOM 873 N N . PRO A 1 115 ? -5.655 -9.943 6.416 1.00 91.44 115 PRO A N 1
ATOM 874 C CA . PRO A 1 115 ? -4.248 -9.943 6.043 1.00 91.44 115 PRO A CA 1
ATOM 875 C C . PRO A 1 115 ? -4.028 -9.200 4.722 1.00 91.44 115 PRO A C 1
ATOM 877 O O . PRO A 1 115 ? -4.955 -8.975 3.944 1.00 91.44 115 PRO A O 1
ATOM 880 N N . ARG A 1 116 ? -2.766 -8.851 4.438 1.00 92.62 116 ARG A N 1
ATOM 881 C CA . ARG A 1 116 ? -2.416 -8.102 3.225 1.00 92.62 116 ARG A CA 1
ATOM 882 C C . ARG A 1 116 ? -2.807 -8.810 1.940 1.00 92.62 116 ARG A C 1
ATOM 884 O O . ARG A 1 116 ? -3.181 -8.128 1.000 1.00 92.62 116 ARG A O 1
ATOM 891 N N . SER A 1 117 ? -2.734 -10.135 1.887 1.00 91.94 117 SER A N 1
ATOM 892 C CA . SER A 1 117 ? -3.139 -10.900 0.705 1.00 91.94 117 SER A CA 1
ATOM 893 C C . SER A 1 117 ? -4.601 -10.649 0.329 1.00 91.94 117 SER A C 1
ATOM 895 O O . SER A 1 117 ? -4.887 -10.420 -0.838 1.00 91.94 117 SER A O 1
ATOM 897 N N . GLU A 1 118 ? -5.518 -10.609 1.300 1.00 93.31 118 GLU A N 1
ATOM 898 C CA . GLU A 1 118 ? -6.931 -10.308 1.032 1.00 93.31 118 GLU A CA 1
ATOM 899 C C . GLU A 1 118 ? -7.134 -8.852 0.592 1.00 93.31 118 GLU A C 1
ATOM 901 O O . GLU A 1 118 ? -7.836 -8.596 -0.381 1.00 93.31 118 GLU A O 1
ATOM 906 N N . VAL A 1 119 ? -6.461 -7.899 1.245 1.00 92.75 119 VAL A N 1
ATOM 907 C CA . VAL A 1 119 ? -6.531 -6.477 0.858 1.00 92.75 119 VAL A CA 1
ATOM 908 C C . VAL A 1 119 ? -5.963 -6.259 -0.549 1.00 92.75 119 VAL A C 1
ATOM 910 O O . VAL A 1 119 ? -6.558 -5.556 -1.363 1.00 92.75 119 VAL A O 1
ATOM 913 N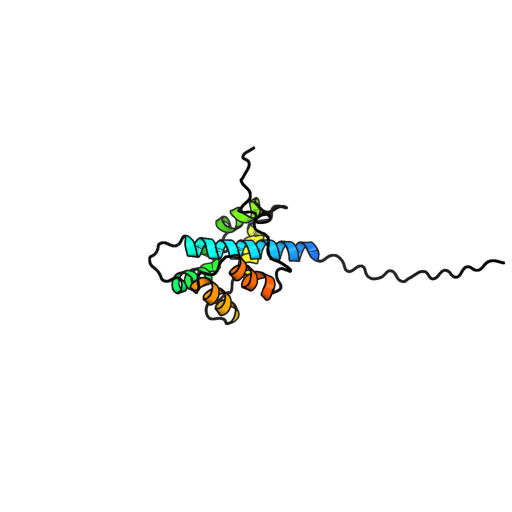 N . ALA A 1 120 ? -4.835 -6.897 -0.864 1.00 93.38 120 ALA A N 1
ATOM 914 C CA . ALA A 1 120 ? -4.207 -6.838 -2.177 1.00 93.38 120 ALA A CA 1
ATOM 915 C C . ALA A 1 120 ? -5.050 -7.538 -3.246 1.00 93.38 120 ALA A C 1
ATOM 917 O O . ALA A 1 120 ? -5.078 -7.077 -4.382 1.00 93.38 120 ALA A O 1
ATOM 918 N N . LYS A 1 121 ? -5.767 -8.616 -2.908 1.00 94.31 121 LYS A N 1
ATOM 919 C CA . LYS A 1 121 ? -6.689 -9.271 -3.841 1.00 94.31 121 LYS A CA 1
ATOM 920 C C . LYS A 1 121 ? -7.754 -8.285 -4.324 1.00 94.31 121 LYS A C 1
ATOM 922 O O . LYS A 1 121 ? -7.861 -8.078 -5.528 1.00 94.31 121 LYS A O 1
ATOM 927 N N . ILE A 1 122 ? -8.427 -7.608 -3.393 1.00 92.00 122 ILE A N 1
ATOM 928 C CA . ILE A 1 122 ? -9.473 -6.618 -3.693 1.00 92.00 122 ILE A CA 1
ATOM 929 C C . ILE A 1 122 ? -8.894 -5.454 -4.513 1.00 92.00 122 ILE A C 1
ATOM 931 O O . ILE A 1 122 ? -9.395 -5.104 -5.584 1.00 92.00 122 ILE A O 1
ATOM 935 N N . LEU A 1 123 ? -7.796 -4.864 -4.028 1.00 90.94 123 LEU A N 1
ATOM 936 C CA . LEU A 1 123 ? -7.211 -3.665 -4.629 1.00 90.94 123 LEU A CA 1
ATOM 937 C C . LEU A 1 123 ? -6.564 -3.944 -5.995 1.00 90.94 123 LEU A C 1
ATOM 939 O O . LEU A 1 123 ? -6.570 -3.077 -6.871 1.00 90.94 123 LEU A O 1
ATOM 943 N N . CYS A 1 124 ? -5.990 -5.133 -6.185 1.00 93.75 124 CYS A N 1
ATOM 944 C CA . CYS A 1 124 ? -5.107 -5.410 -7.312 1.00 93.75 124 CYS A CA 1
ATOM 945 C C . CYS A 1 124 ? -5.648 -6.450 -8.284 1.00 93.75 124 CYS A C 1
ATOM 947 O O . CYS A 1 124 ? -5.654 -6.184 -9.482 1.00 93.75 124 CYS A O 1
ATOM 949 N N . VAL A 1 125 ? -6.100 -7.609 -7.811 1.00 93.62 125 VAL A N 1
ATOM 950 C CA . VAL A 1 125 ? -6.546 -8.699 -8.696 1.00 93.62 125 VAL A CA 1
ATOM 951 C C . VAL A 1 125 ? -7.984 -8.477 -9.137 1.00 93.62 125 VAL A C 1
ATOM 953 O O . VAL A 1 125 ? -8.250 -8.389 -10.331 1.00 93.62 125 VAL A O 1
ATOM 956 N N . ASP A 1 126 ? -8.894 -8.284 -8.184 1.00 91.25 126 ASP A N 1
ATOM 957 C CA . ASP A 1 126 ? -10.327 -8.131 -8.461 1.00 91.25 126 ASP A CA 1
ATOM 958 C C . ASP A 1 126 ? -10.610 -6.832 -9.241 1.00 91.25 126 ASP A C 1
ATOM 960 O O . ASP A 1 126 ? -11.564 -6.740 -10.007 1.00 91.25 126 ASP A O 1
ATOM 964 N N . SER A 1 127 ? -9.718 -5.845 -9.117 1.00 87.81 127 SER A N 1
ATOM 965 C CA . SER A 1 127 ? -9.742 -4.606 -9.903 1.00 87.81 127 SER A CA 1
ATOM 966 C C . SER A 1 127 ? -9.009 -4.694 -11.258 1.00 87.81 127 SER A C 1
ATOM 968 O O . SER A 1 127 ? -8.861 -3.680 -11.939 1.00 87.81 127 SER A O 1
ATOM 970 N N . GLY A 1 128 ? -8.480 -5.862 -11.641 1.00 89.62 128 GLY A N 1
ATOM 971 C CA . GLY A 1 128 ? -7.813 -6.096 -12.931 1.00 89.62 128 GLY A CA 1
ATOM 972 C C . GLY A 1 128 ? -6.425 -5.458 -13.098 1.00 89.62 128 GLY A C 1
ATOM 973 O O . GLY A 1 128 ? -5.897 -5.401 -14.211 1.00 89.62 128 GLY A O 1
ATOM 974 N N . ARG A 1 129 ? -5.812 -4.966 -12.014 1.00 90.75 129 ARG A N 1
ATOM 975 C CA . ARG A 1 129 ? -4.477 -4.333 -12.019 1.00 90.75 129 ARG A CA 1
ATOM 976 C C . ARG A 1 129 ? -3.339 -5.357 -11.984 1.00 90.75 129 ARG A C 1
ATOM 978 O O . ARG A 1 129 ? -2.246 -5.064 -12.459 1.00 90.75 129 ARG A O 1
ATOM 985 N N . CYS A 1 130 ? -3.605 -6.543 -11.444 1.00 92.31 130 CYS A N 1
ATOM 986 C CA . CYS A 1 130 ? -2.695 -7.678 -11.344 1.00 92.31 130 CYS A CA 1
ATOM 987 C C . CYS A 1 130 ? -3.379 -8.957 -11.826 1.00 92.31 130 CYS A C 1
ATOM 989 O O . CYS A 1 130 ? -4.559 -9.158 -11.561 1.00 92.31 130 CYS A O 1
ATOM 991 N N . ASP A 1 131 ? -2.614 -9.861 -12.438 1.00 92.25 131 ASP A N 1
ATOM 992 C CA . ASP A 1 131 ? -3.094 -11.216 -12.751 1.00 92.25 131 ASP A CA 1
ATOM 993 C C . ASP A 1 131 ? -2.986 -12.158 -11.542 1.00 92.25 131 ASP A C 1
ATOM 995 O O . ASP A 1 131 ? -3.792 -13.069 -11.373 1.00 92.25 131 ASP A O 1
ATOM 999 N N . ARG A 1 132 ? -1.997 -11.925 -10.673 1.00 93.75 132 ARG A N 1
ATOM 1000 C CA . ARG A 1 132 ? -1.787 -12.671 -9.429 1.00 93.75 132 ARG A CA 1
ATOM 1001 C C . ARG A 1 132 ? -1.143 -11.797 -8.362 1.00 93.75 132 ARG A C 1
ATOM 1003 O O . ARG A 1 132 ? -0.586 -10.743 -8.665 1.00 93.75 132 ARG A O 1
ATOM 1010 N N . LEU A 1 133 ? -1.186 -12.276 -7.125 1.00 94.12 133 LEU A N 1
ATOM 1011 C CA . LEU A 1 133 ? -0.439 -11.689 -6.019 1.00 94.12 133 LEU A CA 1
ATOM 1012 C C . LEU A 1 133 ? 0.977 -12.269 -5.940 1.00 94.12 133 LEU A C 1
ATOM 1014 O O . LEU A 1 133 ? 1.234 -13.379 -6.416 1.00 94.12 133 LEU A O 1
ATOM 1018 N N . TRP A 1 134 ? 1.869 -11.511 -5.311 1.00 93.12 134 TRP A N 1
ATOM 1019 C CA . TRP A 1 134 ? 3.175 -11.980 -4.878 1.00 93.12 134 TRP A CA 1
ATOM 1020 C C . TRP A 1 134 ? 3.024 -13.061 -3.814 1.00 93.12 134 TRP A C 1
ATOM 1022 O O . TRP A 1 134 ? 2.201 -12.939 -2.896 1.00 93.12 134 TRP A O 1
ATOM 1032 N N . THR A 1 135 ? 3.843 -14.102 -3.925 1.00 90.12 135 THR A N 1
ATOM 1033 C CA . THR A 1 135 ? 4.109 -15.003 -2.802 1.00 90.12 135 THR A CA 1
ATOM 1034 C C . THR A 1 135 ? 4.951 -14.277 -1.755 1.00 90.12 135 THR A C 1
ATOM 1036 O O . THR A 1 135 ? 5.504 -13.215 -2.029 1.0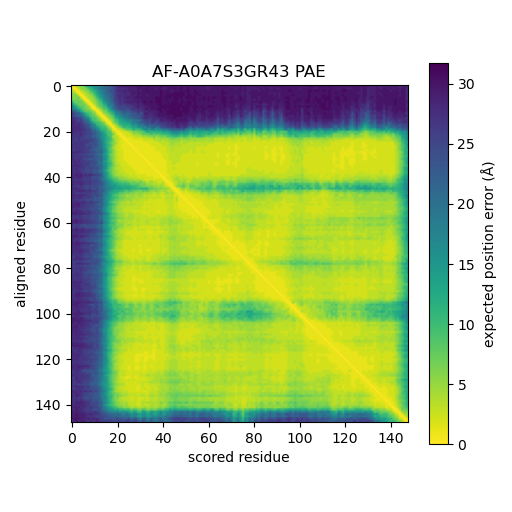0 90.12 135 THR A O 1
ATOM 1039 N N . LYS A 1 136 ? 5.084 -14.841 -0.549 1.00 85.62 136 LYS A N 1
ATOM 1040 C CA . LYS A 1 136 ? 5.872 -14.209 0.521 1.00 85.62 136 LYS A CA 1
ATOM 1041 C C . LYS A 1 136 ? 7.320 -13.942 0.102 1.00 85.62 136 LYS A C 1
ATOM 1043 O O . LYS A 1 136 ? 7.895 -12.942 0.505 1.00 85.62 136 LYS A O 1
ATOM 1048 N N . GLU A 1 137 ? 7.890 -14.823 -0.706 1.00 85.50 137 GLU A N 1
ATOM 1049 C CA . GLU A 1 137 ? 9.279 -14.780 -1.162 1.00 85.50 137 GLU A CA 1
ATOM 1050 C C . GLU A 1 137 ? 9.503 -13.700 -2.230 1.00 85.50 137 GLU A C 1
ATOM 1052 O O . GLU A 1 137 ? 10.586 -13.127 -2.318 1.00 85.50 137 GLU A O 1
ATOM 1057 N N . GLU A 1 138 ? 8.472 -13.384 -3.017 1.00 88.38 138 GLU A N 1
ATOM 1058 C CA . GLU A 1 138 ? 8.519 -12.354 -4.062 1.00 88.38 138 GLU A CA 1
ATOM 1059 C C . GLU A 1 138 ? 8.363 -10.930 -3.503 1.00 88.38 138 GLU A C 1
ATOM 1061 O O . GLU A 1 138 ? 8.555 -9.943 -4.212 1.00 88.38 138 GLU A O 1
ATOM 1066 N N . GLU A 1 139 ? 8.002 -10.800 -2.228 1.00 88.38 139 GLU A N 1
ATOM 1067 C CA . GLU A 1 139 ? 7.690 -9.515 -1.623 1.00 88.38 139 GLU A CA 1
ATOM 1068 C C . GLU A 1 139 ? 8.938 -8.647 -1.400 1.00 88.38 139 GLU A C 1
ATOM 1070 O O . GLU A 1 139 ? 9.843 -9.025 -0.646 1.00 88.38 139 GLU A O 1
ATOM 1075 N N . PRO A 1 140 ? 8.967 -7.411 -1.931 1.00 86.62 140 PRO A N 1
ATOM 1076 C CA . PRO A 1 140 ? 10.154 -6.556 -1.864 1.00 86.62 140 PRO A CA 1
ATOM 1077 C C . PRO A 1 140 ? 10.537 -6.149 -0.427 1.00 86.62 140 PRO A C 1
ATOM 1079 O O . PRO A 1 140 ? 11.697 -5.858 -0.132 1.00 86.62 140 PRO A O 1
ATOM 1082 N N . TRP A 1 141 ? 9.588 -6.153 0.513 1.00 87.19 141 TRP A N 1
ATOM 1083 C CA . TRP A 1 141 ? 9.850 -5.865 1.931 1.00 87.19 141 TRP A CA 1
ATOM 1084 C C . TRP A 1 141 ? 10.367 -7.068 2.732 1.00 87.19 141 TRP A C 1
ATOM 1086 O O . TRP A 1 141 ? 10.888 -6.860 3.824 1.00 87.19 141 TRP A O 1
ATOM 1096 N N . GLN A 1 142 ? 10.250 -8.300 2.220 1.00 85.19 142 GLN A N 1
ATOM 1097 C CA . GLN A 1 142 ? 10.820 -9.491 2.872 1.00 85.19 142 GLN A CA 1
ATOM 1098 C C . GLN A 1 142 ? 12.307 -9.661 2.557 1.00 85.19 142 GLN A C 1
ATOM 1100 O O . GLN A 1 142 ? 13.040 -10.270 3.337 1.00 85.19 142 GLN A O 1
ATOM 1105 N N . LYS A 1 143 ? 12.777 -9.079 1.446 1.00 76.31 143 LYS A N 1
ATOM 1106 C CA . LYS A 1 143 ? 14.199 -9.047 1.109 1.00 76.31 143 LYS A CA 1
ATOM 1107 C C . LYS A 1 143 ? 14.968 -8.341 2.233 1.00 76.31 143 LYS A C 1
ATOM 1109 O O . LYS A 1 143 ? 14.739 -7.157 2.521 1.00 76.31 143 LYS A O 1
ATOM 1114 N N . LYS A 1 144 ? 15.871 -9.078 2.891 1.00 63.03 144 LYS A N 1
ATOM 1115 C CA . LYS A 1 144 ? 16.889 -8.482 3.761 1.00 63.03 144 LYS A CA 1
ATOM 1116 C C . LYS A 1 144 ? 17.768 -7.616 2.866 1.00 63.03 144 LYS A C 1
ATOM 1118 O O . LYS A 1 144 ? 18.237 -8.089 1.837 1.00 63.03 144 LYS A O 1
ATOM 1123 N N . ILE A 1 145 ? 17.947 -6.349 3.232 1.00 58.78 145 ILE A N 1
ATOM 1124 C CA . ILE A 1 145 ? 18.940 -5.508 2.567 1.00 58.78 145 ILE A CA 1
ATOM 1125 C C . ILE A 1 145 ? 20.291 -6.101 2.963 1.00 58.78 145 ILE A C 1
ATOM 1127 O O . ILE A 1 145 ? 20.703 -5.963 4.114 1.00 58.78 145 ILE A O 1
ATOM 1131 N N . GLU A 1 146 ? 20.947 -6.812 2.049 1.00 52.84 146 GLU A N 1
ATOM 1132 C CA . GLU A 1 146 ? 22.379 -7.045 2.188 1.00 52.84 146 GLU A CA 1
ATOM 1133 C C . GLU A 1 146 ? 23.048 -5.683 2.001 1.00 52.84 146 GLU A C 1
ATOM 1135 O O . GLU A 1 146 ? 23.124 -5.163 0.890 1.00 52.84 146 GLU A O 1
ATOM 1140 N N . LEU A 1 147 ? 23.444 -5.058 3.113 1.00 45.84 147 LEU A N 1
ATOM 1141 C CA . LEU A 1 147 ? 24.388 -3.946 3.098 1.00 45.84 147 LEU A CA 1
ATOM 1142 C C . LEU A 1 147 ? 25.694 -4.503 2.514 1.00 45.84 147 LEU A C 1
ATOM 1144 O O . LEU A 1 147 ? 26.421 -5.206 3.213 1.00 45.84 147 LEU A O 1
ATOM 1148 N N . ARG A 1 148 ? 25.930 -4.266 1.223 1.00 39.00 148 ARG A N 1
ATOM 1149 C CA . ARG A 1 148 ? 27.247 -4.414 0.599 1.00 39.00 148 ARG A CA 1
ATOM 1150 C C . ARG A 1 148 ? 27.943 -3.069 0.563 1.00 39.00 148 ARG A C 1
ATOM 1152 O O . ARG A 1 148 ? 27.251 -2.077 0.244 1.00 39.00 148 ARG A O 1
#

Mean predicted aligned error: 9.27 Å

Secondary structure (DSSP, 8-state):
------------------HHHHHHHHHHHHHHHHHHHHHHHH--SS--HHHHHHHHHHTHHHHTSSHHHHHHHHTTSSSPPPHHHHHHHHHHHS-S-TTSHHHHHHHHHHHTT--HHHHHIIIIITTTS-SSPPPGGG-TTTS-----